Protein AF-A0A7X6XDA9-F1 (afdb_monomer)

Structure (mmCIF, N/CA/C/O backbone):
data_AF-A0A7X6XDA9-F1
#
_entry.id   AF-A0A7X6XDA9-F1
#
loop_
_atom_site.group_PDB
_atom_site.id
_atom_site.type_symbol
_atom_site.label_atom_id
_atom_site.label_alt_id
_atom_site.label_comp_id
_atom_site.label_asym_id
_atom_site.label_entity_id
_atom_site.label_seq_id
_atom_site.pdbx_PDB_ins_code
_atom_site.Cartn_x
_atom_site.Cartn_y
_atom_site.Cartn_z
_atom_site.occupancy
_atom_site.B_iso_or_equiv
_atom_site.auth_seq_id
_atom_site.auth_comp_id
_atom_site.auth_asym_id
_atom_site.auth_atom_id
_atom_site.pdbx_PDB_model_num
ATOM 1 N N . MET A 1 1 ? 15.123 -9.861 18.236 1.00 43.16 1 MET A N 1
ATOM 2 C CA . MET A 1 1 ? 14.703 -8.481 18.554 1.00 43.16 1 MET A CA 1
ATOM 3 C C . MET A 1 1 ? 13.307 -8.307 17.991 1.00 43.16 1 MET A C 1
ATOM 5 O O . MET A 1 1 ? 13.134 -8.544 16.806 1.00 43.16 1 MET A O 1
ATOM 9 N N . SER A 1 2 ? 12.314 -7.998 18.819 1.00 61.97 2 SER A N 1
ATOM 10 C CA . SER A 1 2 ? 10.971 -7.645 18.348 1.00 61.97 2 SER A CA 1
ATOM 11 C C . SER A 1 2 ? 11.038 -6.256 17.707 1.00 61.97 2 SER A C 1
ATOM 13 O O . SER A 1 2 ? 11.342 -5.285 18.398 1.00 61.97 2 SER A O 1
ATOM 15 N N . MET A 1 3 ? 10.847 -6.178 16.387 1.00 82.25 3 MET A N 1
ATOM 16 C CA . MET A 1 3 ? 10.747 -4.906 15.662 1.00 82.25 3 MET A CA 1
ATOM 17 C C . MET A 1 3 ? 9.542 -4.118 16.183 1.00 82.25 3 MET A C 1
ATOM 19 O O . MET A 1 3 ? 8.502 -4.701 16.483 1.00 82.25 3 MET A O 1
ATOM 23 N N . THR A 1 4 ? 9.697 -2.803 16.332 1.00 91.88 4 THR A N 1
ATOM 24 C CA . THR A 1 4 ? 8.626 -1.902 16.774 1.00 91.88 4 THR A CA 1
ATOM 25 C C . THR A 1 4 ? 8.144 -1.026 15.614 1.00 91.88 4 THR A C 1
ATOM 27 O O . THR A 1 4 ? 8.945 -0.716 14.725 1.00 91.88 4 THR A O 1
ATOM 30 N N . PRO A 1 5 ? 6.877 -0.579 15.626 1.00 94.12 5 PRO A N 1
ATOM 31 C CA . PRO A 1 5 ? 6.354 0.346 14.622 1.00 94.12 5 PRO A CA 1
ATOM 32 C C . PRO A 1 5 ? 7.119 1.682 14.600 1.00 94.12 5 PRO A C 1
ATOM 34 O O . PRO A 1 5 ? 7.337 2.306 15.640 1.00 94.12 5 PRO A O 1
ATOM 37 N N . THR A 1 6 ? 7.515 2.125 13.409 1.00 95.69 6 THR A N 1
ATOM 38 C CA . THR A 1 6 ? 8.105 3.432 13.082 1.00 95.69 6 THR A CA 1
ATOM 39 C C . THR A 1 6 ? 7.403 4.030 11.864 1.00 95.69 6 THR A C 1
ATOM 41 O O . THR A 1 6 ? 6.661 3.355 11.154 1.00 95.69 6 THR A O 1
ATOM 44 N N . LYS A 1 7 ? 7.655 5.308 11.573 1.00 92.88 7 LYS A N 1
ATOM 45 C CA . LYS A 1 7 ? 7.043 5.995 10.427 1.00 92.88 7 LYS A CA 1
ATOM 46 C C . LYS A 1 7 ? 7.422 5.367 9.077 1.00 92.88 7 LYS A C 1
ATOM 48 O O . LYS A 1 7 ? 6.652 5.442 8.128 1.00 92.88 7 LYS A O 1
ATOM 53 N N . GLU A 1 8 ? 8.608 4.780 8.984 1.00 92.88 8 GLU A N 1
ATOM 54 C CA . GLU A 1 8 ? 9.167 4.216 7.756 1.00 92.88 8 GLU A CA 1
ATOM 55 C C . GLU A 1 8 ? 8.674 2.788 7.497 1.00 92.88 8 GLU A C 1
ATOM 57 O O . GLU A 1 8 ? 8.488 2.416 6.343 1.00 92.88 8 GLU A O 1
ATOM 62 N N . ASN A 1 9 ? 8.442 1.994 8.550 1.00 95.31 9 ASN A N 1
ATOM 63 C CA . ASN A 1 9 ? 8.013 0.594 8.431 1.00 95.31 9 ASN A CA 1
ATOM 64 C C . ASN A 1 9 ? 6.504 0.384 8.674 1.00 95.31 9 ASN A C 1
ATOM 66 O O . ASN A 1 9 ? 6.041 -0.756 8.612 1.00 95.31 9 ASN A O 1
ATOM 70 N N . THR A 1 10 ? 5.749 1.457 8.946 1.00 97.12 10 THR A N 1
ATOM 71 C CA . THR A 1 10 ? 4.313 1.412 9.257 1.0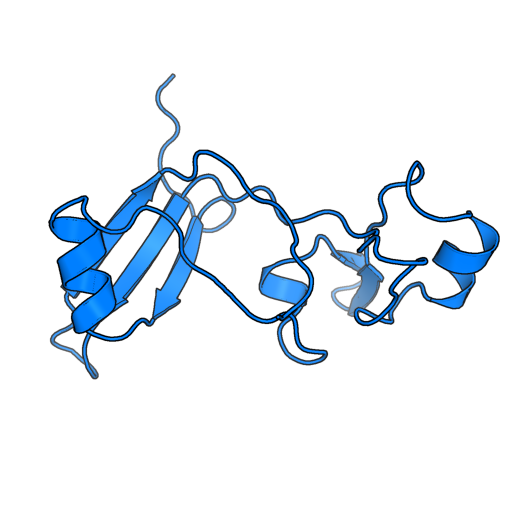0 97.12 10 THR A CA 1
ATOM 72 C C . THR A 1 10 ? 3.503 2.234 8.261 1.00 97.12 10 THR A C 1
ATOM 74 O O . THR A 1 10 ? 3.763 3.423 8.068 1.00 97.12 10 THR A O 1
ATOM 77 N N . LEU A 1 11 ? 2.476 1.627 7.667 1.00 96.81 11 LEU A N 1
ATOM 78 C CA . LEU A 1 11 ? 1.538 2.320 6.785 1.00 96.81 11 LEU A CA 1
ATOM 79 C C . LEU A 1 11 ? 0.270 2.722 7.543 1.00 96.81 11 LEU A C 1
ATOM 81 O O . LEU A 1 11 ? -0.444 1.874 8.072 1.00 96.81 11 LEU A O 1
ATOM 85 N N . TYR A 1 12 ? -0.043 4.018 7.544 1.00 95.25 12 TYR A N 1
ATOM 86 C CA . TYR A 1 12 ? -1.284 4.536 8.121 1.00 95.25 12 TYR A CA 1
ATOM 87 C C . TYR A 1 12 ? -2.463 4.404 7.152 1.00 95.25 12 TYR A C 1
ATOM 89 O O . TYR A 1 12 ? -2.421 4.945 6.039 1.00 95.25 12 TYR A O 1
ATOM 97 N N . LEU A 1 13 ? -3.547 3.764 7.594 1.00 94.50 13 LEU A N 1
ATOM 98 C CA . LEU A 1 13 ? -4.746 3.523 6.796 1.00 94.50 13 LEU A CA 1
ATOM 99 C C . LEU A 1 13 ? -6.016 3.891 7.560 1.00 94.50 13 LEU A C 1
ATOM 101 O O . LEU A 1 13 ? -6.209 3.519 8.710 1.00 94.50 13 LEU A O 1
ATOM 105 N N . VAL A 1 14 ? -6.937 4.569 6.874 1.00 93.25 14 VAL A N 1
ATOM 106 C CA . VAL A 1 14 ? -8.307 4.754 7.367 1.00 93.25 14 VAL A CA 1
ATOM 107 C C . VAL A 1 14 ? -9.215 3.740 6.683 1.00 93.25 14 VAL A C 1
ATOM 109 O O . VAL A 1 14 ? -9.191 3.629 5.449 1.00 93.25 14 VAL A O 1
ATOM 112 N N . ILE A 1 15 ? -10.011 3.019 7.473 1.00 93.81 15 ILE A N 1
ATOM 113 C CA . ILE A 1 15 ? -10.961 2.002 7.000 1.00 93.81 15 ILE A CA 1
ATOM 114 C C . ILE A 1 15 ? -12.372 2.246 7.544 1.00 93.81 15 ILE A C 1
ATOM 116 O O . ILE A 1 15 ? -12.605 3.121 8.377 1.00 93.81 15 ILE A O 1
ATOM 120 N N . LYS A 1 16 ? -13.346 1.486 7.034 1.00 92.88 16 LYS A N 1
ATOM 121 C CA . LYS A 1 16 ? -14.724 1.492 7.547 1.00 92.88 16 LYS A CA 1
ATOM 122 C C . LYS A 1 16 ? -14.806 0.682 8.844 1.00 92.88 16 LYS A C 1
ATOM 124 O O . LYS A 1 16 ? -14.136 -0.340 8.955 1.00 92.88 16 LYS A O 1
ATOM 129 N N . GLN A 1 17 ? -15.709 1.073 9.747 1.00 93.06 17 GLN A N 1
ATOM 130 C CA . GLN A 1 17 ? -15.947 0.388 11.030 1.00 93.06 17 GLN A CA 1
ATOM 131 C C . GLN A 1 17 ? -16.162 -1.115 10.887 1.00 93.06 17 GLN A C 1
ATOM 133 O O . GLN A 1 17 ? -15.498 -1.884 11.565 1.00 93.06 17 GLN A O 1
ATOM 138 N N . VAL A 1 18 ? -16.979 -1.536 9.920 1.00 94.00 18 VAL A N 1
ATOM 139 C CA . VAL A 1 18 ? -17.243 -2.962 9.678 1.00 94.00 18 VAL A CA 1
ATOM 140 C C . VAL A 1 18 ? -15.968 -3.789 9.452 1.00 94.00 18 VAL A C 1
ATOM 142 O O . VAL A 1 18 ? -15.902 -4.933 9.884 1.00 94.00 18 VAL A O 1
ATOM 145 N N . TYR A 1 19 ? -14.944 -3.219 8.808 1.00 94.94 19 TYR A N 1
ATOM 146 C CA . TYR A 1 19 ? -13.671 -3.907 8.581 1.00 94.94 19 TYR A CA 1
ATOM 147 C C . TYR A 1 19 ? -12.751 -3.813 9.800 1.00 94.94 19 TYR A C 1
ATOM 149 O O . TYR A 1 19 ? -12.068 -4.780 10.115 1.00 94.94 19 TYR A O 1
ATOM 157 N N . PHE A 1 20 ? -12.771 -2.685 10.516 1.00 94.62 20 PHE A N 1
ATOM 158 C CA . PHE A 1 20 ? -12.023 -2.514 11.764 1.00 94.62 20 PHE A CA 1
ATOM 159 C C . PHE A 1 20 ? -12.442 -3.548 12.808 1.00 94.62 20 PHE A C 1
ATOM 161 O O . PHE A 1 20 ? -11.598 -4.280 13.322 1.00 94.62 20 PHE A O 1
ATOM 168 N N . ASP A 1 21 ? -13.748 -3.675 13.040 1.00 94.31 21 ASP A N 1
ATOM 169 C CA . ASP A 1 21 ? -14.305 -4.639 13.986 1.00 94.31 21 ASP A CA 1
ATOM 170 C C . ASP A 1 21 ? -13.984 -6.079 13.555 1.00 94.31 21 ASP A C 1
ATOM 172 O O . ASP A 1 21 ? -13.646 -6.920 14.387 1.00 94.31 21 ASP A O 1
ATOM 176 N N . ALA A 1 22 ? 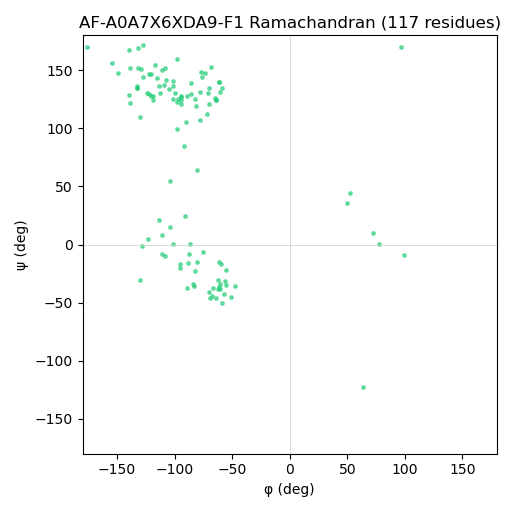-14.028 -6.367 12.248 1.00 95.94 22 ALA A N 1
ATOM 177 C CA . ALA A 1 22 ? -13.711 -7.689 11.713 1.00 95.94 22 ALA A CA 1
ATOM 178 C C . ALA A 1 22 ? -12.232 -8.074 11.898 1.00 95.94 22 ALA A C 1
ATOM 180 O O . ALA A 1 22 ? -11.946 -9.241 12.188 1.00 95.94 22 ALA A O 1
ATOM 181 N N . ILE A 1 23 ? -11.311 -7.113 11.751 1.00 94.75 23 ILE A N 1
ATOM 182 C CA . ILE A 1 23 ? -9.874 -7.289 12.013 1.00 94.75 23 ILE A CA 1
ATOM 183 C C . ILE A 1 23 ? -9.634 -7.471 13.512 1.00 94.75 23 ILE A C 1
ATOM 185 O O . ILE A 1 23 ? -8.944 -8.408 13.907 1.00 94.75 23 ILE A O 1
ATOM 189 N N . LEU A 1 24 ? -10.251 -6.634 14.353 1.00 93.44 24 LEU A N 1
ATOM 190 C CA . LEU A 1 24 ? -10.143 -6.726 15.811 1.00 93.44 24 LEU A CA 1
ATOM 191 C C . LEU A 1 24 ? -10.666 -8.071 16.340 1.00 93.44 24 LEU A C 1
ATOM 193 O O . LEU A 1 24 ? -10.065 -8.667 17.231 1.00 93.44 24 LEU A O 1
ATOM 197 N N . ALA A 1 25 ? -11.747 -8.587 15.752 1.00 95.50 25 ALA A N 1
ATOM 198 C CA . ALA A 1 25 ? -12.289 -9.911 16.047 1.00 95.50 25 ALA A CA 1
ATOM 199 C C . ALA A 1 25 ? -11.471 -11.070 15.435 1.00 95.50 25 ALA A C 1
ATOM 201 O O . ALA A 1 25 ? -11.786 -12.234 15.679 1.00 95.50 25 ALA A O 1
ATOM 202 N N . GLY A 1 26 ? -10.461 -10.786 14.604 1.00 94.00 26 GLY A N 1
ATOM 203 C CA . GLY A 1 26 ? -9.633 -11.787 13.919 1.00 94.00 26 GLY A CA 1
ATOM 204 C C . GLY A 1 26 ? -10.336 -12.543 12.782 1.00 94.00 26 GLY A C 1
ATOM 205 O O . GLY A 1 26 ? -9.801 -13.529 12.270 1.00 94.00 26 GLY A O 1
ATOM 206 N N . THR A 1 27 ? -11.530 -12.097 12.385 1.00 96.25 27 THR A N 1
ATOM 207 C CA . THR A 1 27 ? -12.345 -12.705 11.314 1.00 96.25 27 THR A CA 1
ATOM 208 C C . THR A 1 27 ? -11.926 -12.256 9.914 1.00 96.25 27 THR A C 1
ATOM 210 O O . THR A 1 27 ? -12.156 -12.974 8.944 1.00 96.25 27 THR A O 1
ATOM 213 N N . MET A 1 28 ? -11.268 -11.100 9.809 1.00 94.06 28 MET A N 1
ATOM 214 C CA . MET A 1 28 ? -10.671 -10.575 8.583 1.00 94.06 28 MET A CA 1
ATOM 215 C C . MET A 1 28 ? -9.164 -10.429 8.784 1.00 94.06 28 MET A C 1
ATOM 217 O O . MET A 1 28 ? -8.723 -9.825 9.757 1.00 94.06 28 MET A O 1
ATOM 221 N N . LYS A 1 29 ? -8.376 -10.993 7.865 1.00 94.31 29 LYS A N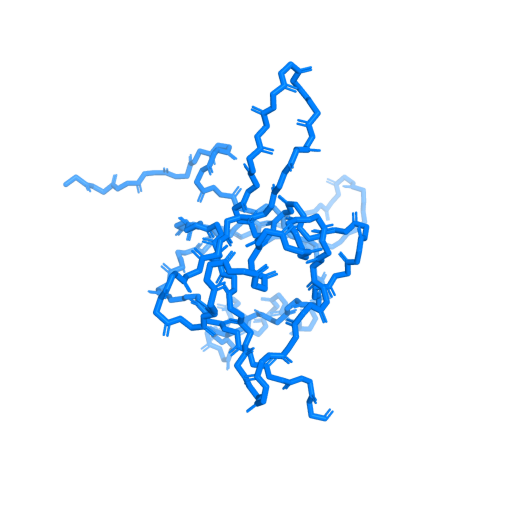 1
ATOM 222 C CA . LYS A 1 29 ? -6.903 -11.033 7.953 1.00 94.31 29 LYS A CA 1
ATOM 223 C C . LYS A 1 29 ? -6.196 -10.406 6.751 1.00 94.31 29 LYS A C 1
ATOM 225 O O . LYS A 1 29 ? -4.981 -10.481 6.643 1.00 94.31 29 LYS A O 1
ATOM 230 N N . GLN A 1 30 ? -6.960 -9.828 5.829 1.00 93.62 30 GLN A N 1
ATOM 231 C CA . GLN A 1 30 ? -6.453 -9.243 4.592 1.00 93.62 30 GLN A CA 1
ATOM 232 C C . GLN A 1 30 ? -7.082 -7.867 4.413 1.00 93.62 30 GLN A C 1
ATOM 234 O O . GLN A 1 30 ? -8.289 -7.733 4.582 1.00 93.62 30 GLN A O 1
ATOM 239 N N . GLU A 1 31 ? -6.282 -6.868 4.053 1.00 92.38 31 GLU A N 1
ATOM 240 C CA . GLU A 1 31 ? -6.732 -5.517 3.704 1.00 92.38 31 GLU A CA 1
ATOM 241 C C . GLU A 1 31 ? -6.321 -5.238 2.258 1.00 92.38 31 GLU A C 1
ATOM 243 O O . GLU A 1 31 ? -5.146 -5.332 1.908 1.00 92.38 31 GLU A O 1
ATOM 248 N N . PHE A 1 32 ? -7.290 -4.887 1.412 1.00 93.19 32 PHE A N 1
ATOM 249 C CA . PHE A 1 32 ? -7.052 -4.642 -0.010 1.00 93.19 32 PHE A CA 1
ATOM 250 C C . PHE A 1 32 ? -6.992 -3.144 -0.304 1.00 93.19 32 PHE A C 1
ATOM 252 O O . PHE A 1 32 ? -7.835 -2.364 0.151 1.00 93.19 32 PHE A O 1
ATOM 259 N N . ARG A 1 33 ? -6.023 -2.733 -1.128 1.00 94.00 33 ARG A N 1
ATOM 260 C CA . ARG A 1 33 ? -5.903 -1.359 -1.626 1.00 94.00 33 ARG A CA 1
ATOM 261 C C . ARG A 1 33 ? -5.674 -1.346 -3.127 1.00 94.00 33 ARG A C 1
ATOM 263 O O . ARG A 1 33 ? -4.854 -2.084 -3.657 1.00 94.00 33 ARG A O 1
ATOM 270 N N . GLU A 1 34 ? -6.409 -0.470 -3.799 1.00 93.00 34 GLU A N 1
ATOM 271 C CA . GLU A 1 34 ? -6.259 -0.231 -5.229 1.00 93.00 34 GLU A CA 1
ATOM 272 C C . GLU A 1 34 ? -5.035 0.658 -5.486 1.00 93.00 34 GLU A C 1
ATOM 274 O O . GLU A 1 34 ? -4.885 1.721 -4.869 1.00 93.00 34 GLU A O 1
ATOM 279 N N . ILE A 1 35 ? -4.184 0.253 -6.431 1.00 92.44 35 ILE A N 1
ATOM 280 C CA . ILE A 1 35 ? -3.079 1.086 -6.901 1.00 92.44 35 ILE A CA 1
ATOM 281 C C . ILE A 1 35 ? -3.603 2.086 -7.930 1.00 92.44 35 ILE A C 1
ATOM 283 O O . ILE A 1 35 ? -4.100 1.711 -8.988 1.00 92.44 35 ILE A O 1
ATOM 287 N N . LYS A 1 36 ? -3.464 3.378 -7.623 1.00 91.81 36 LYS A N 1
ATOM 288 C CA . LYS A 1 36 ? -3.832 4.484 -8.517 1.00 91.81 36 LYS A CA 1
ATOM 289 C C . LYS A 1 36 ? -2.608 5.293 -8.889 1.00 91.81 36 LYS A C 1
ATOM 291 O O . LYS A 1 36 ? -1.684 5.432 -8.089 1.00 91.81 36 LYS A O 1
ATOM 296 N N . SER A 1 37 ? -2.668 5.952 -10.042 1.00 90.50 37 SER A N 1
ATOM 297 C CA . SER A 1 37 ? -1.642 6.903 -10.491 1.00 90.50 37 SER A CA 1
ATOM 298 C C . SER A 1 37 ? -1.359 8.036 -9.497 1.00 90.50 37 SER A C 1
ATOM 300 O O . SER A 1 37 ? -0.282 8.617 -9.530 1.00 90.50 37 SER A O 1
ATOM 302 N N . THR A 1 38 ? -2.290 8.335 -8.589 1.00 90.44 38 THR A N 1
ATOM 303 C CA . THR A 1 38 ? -2.147 9.382 -7.569 1.00 90.44 38 THR A CA 1
ATOM 304 C C . THR A 1 38 ? -1.656 8.877 -6.214 1.00 90.44 38 THR A C 1
ATOM 306 O O . THR A 1 38 ? -1.247 9.688 -5.390 1.00 90.44 38 THR A O 1
ATOM 309 N N . THR A 1 39 ? -1.723 7.569 -5.942 1.00 92.31 39 THR A N 1
ATOM 310 C CA . THR A 1 39 ? -1.445 7.004 -4.606 1.00 92.31 39 THR A CA 1
ATOM 311 C C . THR A 1 39 ? -0.438 5.860 -4.610 1.00 92.31 39 THR A C 1
ATOM 313 O O . THR A 1 39 ? -0.125 5.347 -3.539 1.00 92.31 39 THR A O 1
ATOM 316 N N . TYR A 1 40 ? 0.073 5.452 -5.776 1.00 94.31 40 TYR A N 1
ATOM 317 C CA . TYR A 1 40 ? 1.008 4.329 -5.908 1.00 94.31 40 TYR A CA 1
ATOM 318 C C . TYR A 1 40 ? 2.270 4.489 -5.052 1.00 94.31 40 TYR A C 1
ATOM 320 O O . TYR A 1 40 ? 2.782 3.496 -4.554 1.00 94.31 40 TYR A O 1
ATOM 328 N N . GLU A 1 41 ? 2.733 5.720 -4.811 1.00 94.12 41 GLU A N 1
ATOM 329 C CA . GLU A 1 41 ? 3.928 6.004 -4.000 1.00 94.12 41 GLU A CA 1
ATOM 330 C C . GLU A 1 41 ? 3.823 5.537 -2.539 1.00 94.12 41 GLU A C 1
ATOM 332 O O . GLU A 1 41 ? 4.827 5.477 -1.837 1.00 94.12 41 GLU A O 1
ATOM 337 N N . LYS A 1 42 ? 2.608 5.227 -2.067 1.00 94.69 42 LYS A N 1
ATOM 338 C CA . LYS A 1 42 ? 2.367 4.661 -0.734 1.00 94.69 42 LYS A CA 1
ATOM 339 C C . LYS A 1 42 ? 2.460 3.143 -0.700 1.00 94.69 42 LYS A C 1
ATOM 341 O O . LYS A 1 42 ? 2.335 2.578 0.373 1.00 94.69 42 LYS A O 1
ATOM 346 N N . PHE A 1 43 ? 2.567 2.489 -1.849 1.00 95.81 43 PHE A N 1
ATOM 347 C CA . PHE A 1 43 ? 2.448 1.037 -1.966 1.00 95.81 43 PHE A CA 1
ATOM 348 C C . PHE A 1 43 ? 3.597 0.424 -2.757 1.00 95.81 43 PHE A C 1
ATOM 350 O O . PHE A 1 43 ? 3.961 -0.714 -2.491 1.00 95.81 43 PHE A O 1
ATOM 357 N N . LEU A 1 44 ? 4.161 1.162 -3.714 1.00 95.88 44 LEU A N 1
ATOM 358 C CA . LEU A 1 44 ? 5.250 0.717 -4.575 1.00 95.88 44 LEU A CA 1
ATOM 359 C C . LEU A 1 44 ? 6.543 1.417 -4.188 1.00 95.88 44 LEU A C 1
ATOM 361 O O . LEU A 1 44 ? 6.546 2.616 -3.901 1.00 95.88 44 LEU A O 1
ATOM 365 N N . GLU A 1 45 ? 7.649 0.689 -4.231 1.00 95.50 45 GLU A N 1
ATOM 366 C CA . GLU A 1 45 ? 8.958 1.300 -4.070 1.00 95.50 45 GLU A CA 1
ATOM 367 C C . GLU A 1 45 ? 9.251 2.252 -5.237 1.00 95.50 45 GLU A C 1
ATOM 369 O O . GLU A 1 45 ? 9.182 1.882 -6.409 1.00 95.50 45 GLU A O 1
ATOM 374 N N . THR A 1 46 ? 9.587 3.501 -4.918 1.00 94.75 46 THR A N 1
ATOM 375 C CA . THR A 1 46 ? 9.887 4.540 -5.912 1.00 94.75 46 THR A CA 1
ATOM 376 C C . THR A 1 46 ? 11.335 4.984 -5.827 1.00 94.75 46 THR A C 1
ATOM 378 O O . THR A 1 46 ? 11.860 5.187 -4.731 1.00 94.75 46 THR A O 1
ATOM 381 N N . GLN A 1 47 ? 11.932 5.264 -6.976 1.00 92.81 47 GLN A N 1
ATOM 382 C CA . GLN A 1 47 ? 13.233 5.907 -7.087 1.00 92.81 47 GLN A CA 1
ATOM 383 C C . GLN A 1 47 ? 13.051 7.418 -7.039 1.00 92.81 47 GLN A C 1
ATOM 385 O O . GLN A 1 47 ? 12.223 7.980 -7.764 1.00 92.81 47 GLN A O 1
ATOM 390 N N . LYS A 1 48 ? 13.819 8.085 -6.176 1.00 92.19 48 LYS A N 1
ATOM 391 C CA . LYS A 1 48 ? 13.753 9.536 -6.003 1.00 92.19 48 LYS A CA 1
ATOM 392 C C . LYS A 1 48 ? 15.115 10.173 -6.229 1.00 92.19 48 LYS A C 1
ATOM 394 O O . LYS A 1 48 ? 16.086 9.795 -5.585 1.00 92.19 48 LYS A O 1
ATOM 399 N N . GLU A 1 49 ? 15.146 11.210 -7.056 1.00 92.69 49 GLU A N 1
ATOM 400 C CA . GLU A 1 49 ? 16.300 12.091 -7.233 1.00 92.69 49 GLU A CA 1
ATOM 401 C C . GLU A 1 49 ? 15.880 13.525 -6.920 1.00 92.69 49 GLU A C 1
ATOM 403 O O . GLU A 1 49 ? 14.861 14.014 -7.413 1.00 92.69 49 GLU A O 1
ATOM 408 N N . ASN A 1 50 ? 16.640 14.212 -6.061 1.00 91.38 50 ASN A N 1
ATOM 409 C CA . ASN A 1 50 ? 16.340 15.583 -5.625 1.00 91.38 50 ASN A CA 1
ATOM 410 C C . ASN A 1 50 ? 14.885 15.771 -5.139 1.00 91.38 50 ASN A C 1
ATOM 412 O O . ASN A 1 50 ? 14.255 16.800 -5.384 1.00 91.38 50 ASN A O 1
ATOM 416 N N . GLY A 1 51 ? 14.330 14.747 -4.480 1.00 86.31 51 GLY A N 1
ATOM 417 C CA . GLY A 1 51 ? 12.961 14.747 -3.958 1.00 86.31 51 GLY A CA 1
ATOM 418 C C . GLY A 1 51 ? 11.859 14.510 -4.998 1.00 86.31 51 GLY A C 1
ATOM 419 O O . GLY A 1 51 ? 10.688 14.480 -4.624 1.00 86.31 51 GLY A O 1
ATOM 420 N N . LYS A 1 52 ? 12.197 14.309 -6.277 1.00 88.81 52 LYS A N 1
ATOM 421 C CA . LYS A 1 52 ? 11.245 13.975 -7.344 1.00 88.81 52 LYS A CA 1
ATOM 422 C C . LYS A 1 52 ? 11.303 12.490 -7.661 1.00 88.81 52 LYS A C 1
ATOM 424 O O . LYS A 1 52 ? 12.384 11.913 -7.696 1.00 88.81 52 LYS A O 1
ATOM 429 N N . ILE A 1 53 ? 10.144 11.888 -7.910 1.00 88.44 53 ILE A N 1
ATOM 430 C CA . ILE A 1 53 ? 10.067 10.506 -8.384 1.00 88.44 53 ILE A CA 1
ATOM 431 C C . ILE A 1 53 ? 10.587 10.469 -9.822 1.00 88.44 53 ILE A C 1
ATOM 433 O O . ILE A 1 53 ? 10.051 11.161 -10.688 1.00 88.44 53 ILE A O 1
ATOM 437 N N . VAL A 1 54 ? 11.635 9.681 -10.049 1.00 91.31 54 VAL A N 1
ATOM 438 C CA . VAL A 1 54 ? 12.245 9.458 -11.370 1.00 91.31 54 VAL A CA 1
ATOM 439 C C . VAL A 1 54 ? 11.961 8.062 -11.921 1.00 91.31 54 VAL A C 1
ATOM 441 O O . VAL A 1 54 ? 12.214 7.809 -13.094 1.00 91.31 54 VAL A O 1
ATOM 444 N N . GLY A 1 55 ? 11.400 7.176 -11.095 1.00 92.00 55 GLY A N 1
ATOM 445 C CA . GLY A 1 55 ? 11.001 5.836 -11.500 1.00 92.00 55 GLY A CA 1
ATOM 446 C C . GLY A 1 55 ? 10.293 5.067 -10.388 1.00 92.00 55 GLY A C 1
ATOM 447 O O . GLY A 1 55 ? 10.266 5.487 -9.228 1.00 92.00 55 GLY A O 1
ATOM 448 N N . ILE A 1 56 ? 9.727 3.926 -10.751 1.00 94.06 56 ILE A N 1
ATOM 449 C CA . ILE A 1 56 ? 9.150 2.924 -9.856 1.00 94.06 56 ILE A CA 1
ATOM 450 C C . ILE A 1 56 ? 10.028 1.677 -9.965 1.00 94.06 56 ILE A C 1
ATOM 452 O O . ILE A 1 56 ? 10.441 1.312 -11.063 1.00 94.06 56 ILE A O 1
ATOM 456 N N . ASN A 1 57 ? 10.353 1.043 -8.843 1.00 93.38 57 ASN A N 1
ATOM 457 C CA . ASN A 1 57 ? 11.151 -0.176 -8.849 1.00 93.38 57 ASN A CA 1
ATOM 458 C C . ASN A 1 57 ? 10.342 -1.338 -9.439 1.00 93.38 57 ASN A C 1
ATOM 460 O O . ASN A 1 57 ? 9.185 -1.572 -9.071 1.00 93.38 57 ASN A O 1
ATOM 464 N N . PHE A 1 58 ? 10.996 -2.091 -10.320 1.00 91.62 58 PHE A N 1
ATOM 465 C CA . PHE A 1 58 ? 10.453 -3.291 -10.937 1.00 91.62 58 PHE A CA 1
ATOM 466 C C . PHE A 1 58 ? 11.174 -4.532 -10.428 1.00 91.62 58 PHE A C 1
ATOM 468 O O . PHE A 1 58 ? 12.367 -4.503 -10.131 1.00 91.62 58 PHE A O 1
ATOM 475 N N . ASP A 1 59 ? 10.450 -5.641 -10.400 1.00 90.62 59 ASP A N 1
ATOM 476 C CA . ASP A 1 59 ? 11.038 -6.964 -10.273 1.00 90.62 59 ASP A CA 1
ATOM 477 C C . ASP A 1 59 ? 11.607 -7.377 -11.640 1.00 90.62 59 ASP A C 1
ATOM 479 O O . ASP A 1 59 ? 10.856 -7.679 -12.573 1.00 90.62 59 ASP A O 1
ATOM 483 N N . GLU A 1 60 ? 12.938 -7.381 -11.768 1.00 88.12 60 GLU A N 1
ATOM 484 C CA . GLU A 1 60 ? 13.646 -7.703 -13.019 1.00 88.12 60 GLU A CA 1
ATOM 485 C C . GLU A 1 60 ? 13.337 -9.114 -13.553 1.00 88.12 60 GLU A C 1
ATOM 487 O O . GLU A 1 60 ? 13.580 -9.392 -14.726 1.00 88.12 60 GLU A O 1
ATOM 492 N N . SER A 1 61 ? 12.775 -10.011 -12.733 1.00 89.50 61 SER A N 1
ATOM 493 C CA . SER A 1 61 ? 12.327 -11.333 -13.188 1.00 89.50 61 SER A CA 1
ATOM 494 C C . SER A 1 61 ? 10.959 -11.313 -13.886 1.00 89.50 61 SER A C 1
ATOM 496 O O . SER A 1 61 ? 10.594 -12.280 -14.555 1.00 89.50 61 SER A O 1
ATOM 498 N N . LYS A 1 62 ? 10.196 -10.220 -13.747 1.00 88.38 62 LYS A N 1
ATOM 499 C CA . LYS A 1 62 ? 8.797 -10.093 -14.193 1.00 88.38 62 LYS A CA 1
ATOM 500 C C . LYS A 1 62 ? 8.603 -9.141 -15.371 1.00 88.38 62 LYS A C 1
ATOM 502 O O . LYS A 1 62 ? 7.499 -9.075 -15.916 1.00 88.38 62 LYS A O 1
ATOM 507 N N . ILE A 1 63 ? 9.634 -8.402 -15.774 1.00 88.69 63 ILE A N 1
ATOM 508 C CA . ILE A 1 63 ? 9.589 -7.452 -16.891 1.00 88.69 63 ILE A CA 1
ATOM 509 C C . ILE A 1 63 ? 10.956 -7.363 -17.579 1.00 88.69 63 ILE A C 1
ATOM 511 O O . ILE A 1 63 ? 11.995 -7.506 -16.941 1.00 88.69 63 ILE A O 1
ATOM 515 N N . SER A 1 64 ? 10.963 -7.130 -18.894 1.00 88.56 64 SER A N 1
ATOM 516 C CA . SER A 1 64 ? 12.202 -6.896 -19.639 1.00 88.56 64 SER A CA 1
ATOM 517 C C . SER A 1 64 ? 12.833 -5.553 -19.240 1.00 88.56 64 SER A C 1
ATOM 519 O O . SER A 1 64 ? 12.131 -4.614 -18.861 1.00 88.56 64 SER A O 1
ATOM 521 N N . LYS A 1 65 ? 14.161 -5.418 -19.359 1.00 87.50 65 LYS A N 1
ATOM 522 C CA . LYS A 1 65 ? 14.849 -4.139 -19.083 1.00 87.50 65 LYS A CA 1
ATOM 523 C C . LYS A 1 65 ? 14.379 -3.015 -20.009 1.00 87.50 65 LYS A C 1
ATOM 525 O O . LYS A 1 65 ? 14.256 -1.872 -19.581 1.00 87.50 65 LYS A O 1
ATOM 530 N N . GLU A 1 66 ? 14.095 -3.355 -21.262 1.00 87.69 66 GLU A N 1
ATOM 531 C CA . GLU A 1 66 ? 13.596 -2.429 -22.280 1.00 87.69 66 GLU A CA 1
ATOM 532 C C . GLU A 1 66 ? 12.212 -1.885 -21.902 1.00 87.69 66 GLU A C 1
ATOM 534 O O . GLU A 1 66 ? 11.993 -0.672 -21.928 1.00 87.69 66 GLU A O 1
ATOM 539 N N . ASP A 1 67 ? 11.296 -2.758 -21.470 1.00 86.94 67 ASP A N 1
ATOM 540 C CA . ASP A 1 67 ? 9.965 -2.343 -21.024 1.00 86.94 67 ASP A CA 1
ATOM 541 C C . ASP A 1 67 ? 10.016 -1.594 -19.689 1.00 86.94 67 ASP A C 1
ATOM 543 O O . ASP A 1 67 ? 9.349 -0.570 -19.541 1.00 86.94 67 ASP A O 1
ATOM 547 N N . ALA A 1 68 ? 10.839 -2.039 -18.734 1.00 85.69 68 ALA A N 1
ATOM 548 C CA . ALA A 1 68 ? 11.029 -1.335 -17.465 1.00 85.69 68 ALA A CA 1
ATOM 549 C C . ALA A 1 68 ? 11.496 0.111 -17.695 1.00 85.69 68 ALA A C 1
ATOM 551 O O . ALA A 1 68 ? 10.962 1.043 -17.095 1.00 85.69 68 ALA A O 1
ATOM 552 N N . GLN A 1 69 ? 12.432 0.322 -18.627 1.00 86.06 69 GLN A N 1
ATOM 553 C CA . GLN A 1 69 ? 12.891 1.659 -18.999 1.00 86.06 69 GLN A CA 1
ATOM 554 C C . GLN A 1 69 ? 11.794 2.468 -19.704 1.00 86.06 69 GLN A C 1
ATOM 556 O O . GLN A 1 69 ? 11.578 3.637 -19.380 1.00 86.06 69 GLN A O 1
ATOM 561 N N . LYS A 1 70 ? 11.073 1.855 -20.648 1.00 87.69 70 LYS A N 1
ATOM 562 C CA . LYS A 1 70 ? 9.975 2.498 -21.385 1.00 87.69 70 LYS A CA 1
ATOM 563 C C . LYS A 1 70 ? 8.846 2.969 -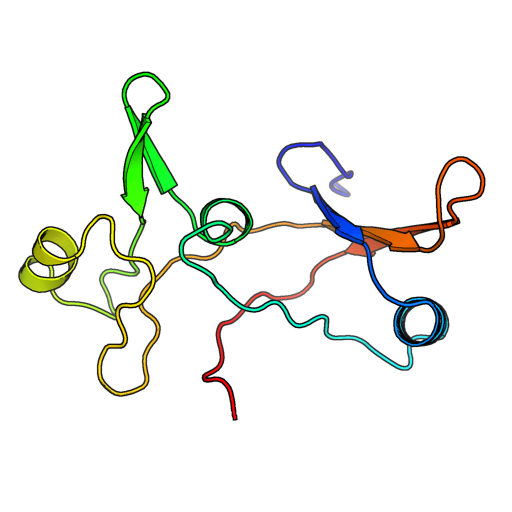20.466 1.00 87.69 70 LYS A C 1
ATOM 565 O O . LYS A 1 70 ? 8.213 3.988 -20.744 1.00 87.69 70 LYS A O 1
ATOM 570 N N . TYR A 1 71 ? 8.592 2.239 -19.386 1.00 85.94 71 TYR A N 1
ATOM 571 C CA . TYR A 1 71 ? 7.480 2.486 -18.478 1.00 85.94 71 TYR A CA 1
ATOM 572 C C . TYR A 1 71 ? 7.903 2.932 -17.074 1.00 85.94 71 TYR A C 1
ATOM 574 O O . TYR A 1 71 ? 7.096 2.846 -16.151 1.00 85.94 71 TYR A O 1
ATOM 582 N N . ALA A 1 72 ? 9.120 3.461 -16.917 1.00 83.56 72 ALA A N 1
ATOM 583 C CA . ALA A 1 72 ? 9.748 3.732 -15.622 1.00 83.56 72 ALA A CA 1
ATOM 584 C C . ALA A 1 72 ? 8.856 4.463 -14.597 1.00 83.56 72 ALA A C 1
ATOM 586 O O . ALA A 1 72 ? 8.915 4.158 -13.412 1.00 83.56 72 ALA A O 1
ATOM 587 N N . CYS A 1 73 ? 7.998 5.392 -15.038 1.00 85.12 73 CYS A N 1
ATOM 588 C CA . CYS A 1 73 ? 7.106 6.183 -14.173 1.00 85.12 73 CYS A CA 1
ATOM 589 C C . CYS A 1 73 ? 5.613 5.856 -14.327 1.00 85.12 73 CYS A C 1
ATOM 591 O O . CYS A 1 73 ? 4.761 6.590 -13.826 1.00 85.12 73 CYS A O 1
ATOM 593 N N . ASN A 1 74 ? 5.264 4.806 -15.063 1.00 89.75 74 ASN A N 1
ATOM 594 C CA . ASN A 1 74 ? 3.881 4.378 -15.213 1.00 89.75 74 ASN A CA 1
ATOM 595 C C . ASN A 1 74 ? 3.611 3.298 -14.161 1.00 89.75 74 ASN A C 1
ATOM 597 O O . ASN A 1 74 ? 4.317 2.305 -14.223 1.00 89.75 74 ASN A O 1
ATOM 601 N N . PRO A 1 75 ? 2.644 3.437 -13.231 1.00 90.06 75 PRO A N 1
ATOM 602 C CA . PRO A 1 75 ? 2.279 2.390 -12.267 1.00 90.06 75 PRO A CA 1
ATOM 603 C C . PRO A 1 75 ? 1.235 1.396 -12.805 1.00 90.06 75 PRO A C 1
ATOM 605 O O . PRO A 1 75 ? 0.801 0.511 -12.075 1.00 90.06 75 PRO A O 1
ATOM 608 N N . MET A 1 76 ? 0.779 1.552 -14.050 1.00 88.25 76 MET A N 1
ATOM 609 C CA . MET A 1 76 ? -0.309 0.766 -14.646 1.00 88.25 76 MET A CA 1
ATOM 610 C C . MET A 1 76 ? 0.191 -0.304 -15.627 1.00 88.25 76 MET A C 1
ATOM 612 O O . MET A 1 76 ? -0.592 -0.814 -16.428 1.00 88.25 76 MET A O 1
ATOM 616 N N . VAL A 1 77 ? 1.488 -0.631 -15.622 1.00 85.50 77 VAL A N 1
ATOM 617 C CA . VAL A 1 77 ? 2.017 -1.689 -16.493 1.00 85.50 77 VAL A CA 1
ATOM 618 C C . VAL A 1 77 ? 1.542 -3.040 -15.988 1.00 85.50 77 VAL A 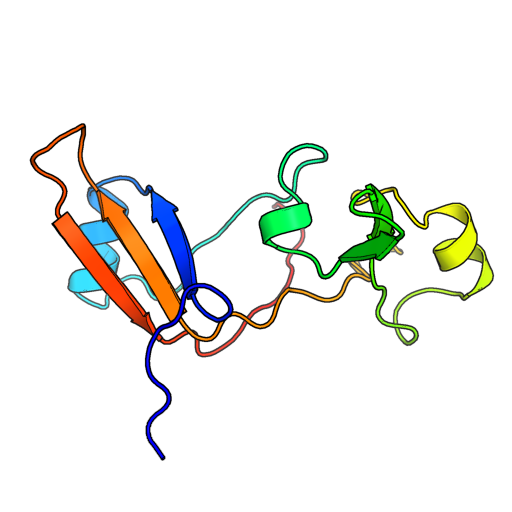C 1
ATOM 620 O O . VAL A 1 77 ? 1.676 -3.366 -14.810 1.00 85.50 77 VAL A O 1
ATOM 623 N N . TYR A 1 78 ? 1.011 -3.834 -16.909 1.00 81.44 78 TYR A N 1
ATOM 624 C CA . TYR A 1 78 ? 0.561 -5.193 -16.658 1.00 81.44 78 TYR A CA 1
ATOM 625 C C . TYR A 1 78 ? 1.166 -6.102 -17.727 1.00 81.44 78 TYR A C 1
ATOM 627 O O . TYR A 1 78 ? 0.809 -6.010 -18.901 1.00 81.44 78 TYR A O 1
ATOM 635 N N . ASN A 1 79 ? 2.113 -6.956 -17.342 1.00 79.44 79 ASN A N 1
ATOM 636 C CA . ASN A 1 79 ? 2.803 -7.865 -18.251 1.00 79.44 79 ASN A CA 1
ATOM 637 C C . ASN A 1 79 ? 2.061 -9.209 -18.303 1.00 79.44 79 ASN A C 1
ATOM 639 O O . ASN A 1 79 ? 2.375 -10.124 -17.547 1.00 79.44 79 ASN A O 1
ATOM 643 N N . ASN A 1 80 ? 1.033 -9.317 -19.153 1.00 77.31 80 ASN A N 1
ATOM 644 C CA . ASN A 1 80 ? 0.273 -10.560 -19.377 1.00 77.31 80 ASN A CA 1
ATOM 645 C C . ASN A 1 80 ? -0.264 -11.225 -18.093 1.00 77.31 80 ASN A C 1
ATOM 647 O O . ASN A 1 80 ? -0.155 -12.435 -17.913 1.00 77.31 80 ASN A O 1
ATOM 651 N N . GLY A 1 81 ? -0.837 -10.436 -17.182 1.00 77.12 81 GLY A N 1
ATOM 652 C CA . GLY A 1 81 ? -1.343 -10.943 -15.899 1.00 77.12 81 GLY A CA 1
ATOM 653 C C . GLY A 1 81 ? -0.388 -10.731 -14.722 1.00 77.12 81 GLY A C 1
ATOM 654 O O . GLY A 1 81 ? -0.782 -10.938 -13.579 1.00 77.12 81 GLY A O 1
ATOM 655 N N . ILE A 1 82 ? 0.846 -10.297 -14.988 1.00 84.94 82 ILE A N 1
ATOM 656 C CA . ILE A 1 82 ? 1.861 -10.041 -13.967 1.00 84.94 82 ILE A CA 1
ATOM 657 C C . ILE A 1 82 ? 1.956 -8.540 -13.713 1.00 84.94 82 ILE A C 1
ATOM 659 O O . ILE A 1 82 ? 2.202 -7.761 -14.635 1.00 84.94 82 ILE A O 1
ATOM 663 N N . TYR A 1 83 ? 1.801 -8.142 -12.452 1.00 91.81 83 TYR A N 1
ATOM 664 C CA . TYR A 1 83 ? 2.089 -6.787 -11.993 1.00 91.81 83 TYR A CA 1
ATOM 665 C C . TYR A 1 83 ? 3.558 -6.715 -11.534 1.00 91.81 83 TYR A C 1
ATOM 667 O O . TYR A 1 83 ? 3.891 -7.292 -10.497 1.00 91.81 83 TYR A O 1
ATOM 675 N N . PRO A 1 84 ? 4.470 -6.093 -12.307 1.00 92.50 84 PRO A N 1
ATOM 676 C CA . PRO A 1 84 ? 5.912 -6.317 -12.177 1.00 92.50 84 PRO A CA 1
ATOM 677 C C . PRO A 1 84 ? 6.608 -5.352 -11.204 1.00 92.50 84 PRO A C 1
ATOM 679 O O . PRO A 1 84 ? 7.800 -5.100 -11.352 1.00 92.50 84 PRO A O 1
ATOM 682 N N . TYR A 1 85 ? 5.890 -4.779 -10.240 1.00 94.62 85 TYR A N 1
ATOM 683 C CA . TYR A 1 85 ? 6.446 -3.800 -9.300 1.00 94.62 85 TYR A CA 1
ATOM 684 C C . TYR A 1 85 ? 6.830 -4.441 -7.975 1.00 94.62 85 TYR A C 1
ATOM 686 O O . TYR A 1 85 ? 6.321 -5.500 -7.607 1.00 94.62 85 TYR A O 1
ATOM 694 N N . ILE A 1 86 ? 7.707 -3.761 -7.243 1.00 94.81 86 ILE A N 1
ATOM 695 C CA . ILE A 1 86 ? 8.070 -4.128 -5.876 1.00 94.81 86 ILE A CA 1
ATOM 696 C C . ILE A 1 86 ? 7.197 -3.326 -4.906 1.00 94.81 86 ILE A C 1
ATOM 698 O O . ILE A 1 86 ? 7.110 -2.099 -5.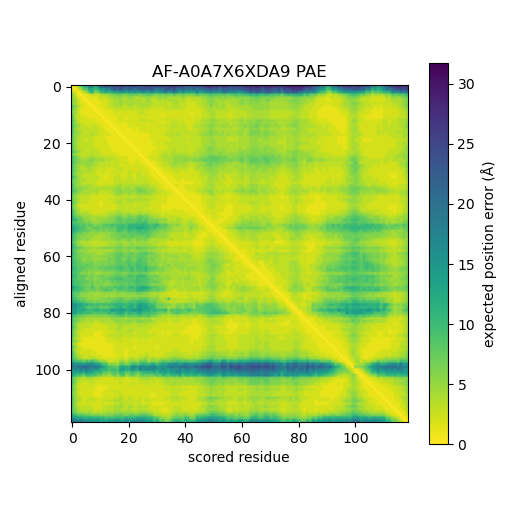001 1.00 94.81 86 ILE A O 1
ATOM 702 N N . ALA A 1 87 ? 6.529 -4.025 -3.988 1.00 95.81 87 ALA A N 1
ATOM 703 C CA . ALA A 1 87 ? 5.773 -3.389 -2.916 1.00 95.81 87 ALA A CA 1
ATOM 704 C C . ALA A 1 87 ? 6.720 -2.802 -1.863 1.00 95.81 87 ALA A C 1
ATOM 706 O O . ALA A 1 87 ? 7.759 -3.391 -1.574 1.00 95.81 87 ALA A O 1
ATOM 707 N N . ILE A 1 88 ? 6.333 -1.693 -1.232 1.00 96.25 88 ILE A N 1
ATOM 708 C CA . ILE A 1 88 ? 7.021 -1.225 -0.025 1.00 96.25 88 ILE A CA 1
ATOM 709 C C . ILE A 1 88 ? 6.815 -2.285 1.071 1.00 96.25 88 ILE A C 1
ATOM 711 O O . ILE A 1 88 ? 5.661 -2.588 1.393 1.00 96.25 88 ILE A O 1
ATOM 715 N N . PRO A 1 89 ? 7.887 -2.832 1.673 1.00 95.88 89 PRO A N 1
ATOM 716 C CA . PRO A 1 89 ? 7.799 -3.927 2.636 1.00 95.88 89 PRO A CA 1
ATOM 717 C C . PRO A 1 89 ? 7.424 -3.408 4.032 1.00 95.88 89 PRO A C 1
ATOM 719 O O . PRO A 1 89 ? 8.210 -3.476 4.981 1.00 95.88 89 PRO A O 1
ATOM 722 N N . TYR A 1 90 ? 6.225 -2.836 4.159 1.00 97.00 90 TYR A N 1
ATOM 723 C CA . TYR A 1 90 ? 5.688 -2.431 5.455 1.00 97.00 90 TYR A CA 1
ATOM 724 C C . TYR A 1 90 ? 5.587 -3.637 6.384 1.00 97.00 90 TYR A C 1
ATOM 726 O O . TYR A 1 90 ? 5.097 -4.694 6.004 1.00 97.00 90 TYR A O 1
ATOM 734 N N . GLN A 1 91 ? 6.027 -3.450 7.623 1.00 97.19 91 GLN A N 1
ATOM 735 C CA . GLN A 1 91 ? 5.977 -4.474 8.665 1.00 97.19 91 GLN A CA 1
ATOM 736 C C . GLN A 1 91 ? 4.738 -4.325 9.543 1.00 97.19 91 GLN A C 1
ATOM 738 O O . GLN A 1 91 ? 4.343 -5.267 10.226 1.00 97.19 91 GLN A O 1
ATOM 743 N N . PHE A 1 92 ? 4.131 -3.136 9.539 1.00 97.56 92 PHE A N 1
ATOM 744 C CA . PHE A 1 92 ? 2.963 -2.819 10.344 1.00 97.56 92 PHE A CA 1
ATOM 745 C C . PHE A 1 92 ? 1.952 -1.989 9.554 1.00 97.56 92 PHE A C 1
ATOM 747 O O . PHE A 1 92 ? 2.316 -1.189 8.685 1.00 97.56 92 PHE A O 1
ATOM 754 N N . LEU A 1 93 ? 0.681 -2.124 9.919 1.00 9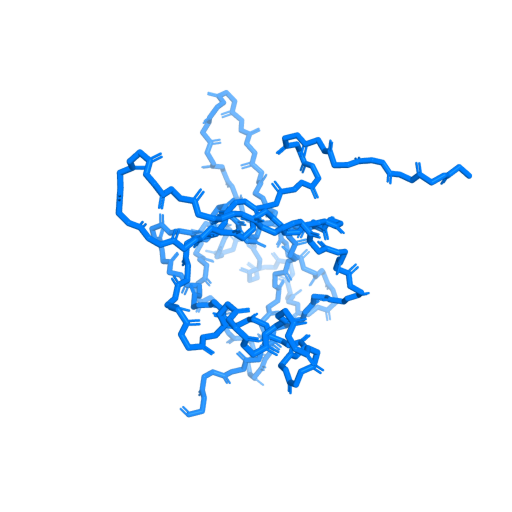6.75 93 LEU A N 1
ATOM 755 C CA . LEU A 1 93 ? -0.375 -1.187 9.546 1.00 96.75 93 LEU A CA 1
ATOM 756 C C . LEU A 1 93 ? -0.854 -0.467 10.805 1.00 96.75 93 LEU A C 1
ATOM 758 O O . LEU A 1 93 ? -1.168 -1.122 11.797 1.00 96.75 93 LEU A O 1
ATOM 762 N N . ASP A 1 94 ? -0.934 0.861 10.749 1.00 96.12 94 ASP A N 1
ATOM 763 C CA . ASP A 1 94 ? -1.638 1.683 11.737 1.00 96.12 94 ASP A CA 1
ATOM 764 C C . ASP A 1 94 ? -3.028 1.998 11.181 1.00 96.12 94 ASP A C 1
ATOM 766 O O . ASP A 1 94 ? -3.205 2.838 10.292 1.00 96.12 94 ASP A O 1
ATOM 770 N N . ILE A 1 95 ? -4.006 1.232 11.645 1.00 95.31 95 ILE A N 1
ATOM 771 C CA . ILE A 1 95 ? -5.374 1.253 11.154 1.00 95.31 95 ILE A CA 1
ATOM 772 C C . ILE A 1 95 ? -6.187 2.183 12.039 1.00 95.31 95 ILE A C 1
ATOM 774 O O . ILE A 1 95 ? -6.239 2.000 13.250 1.00 95.31 95 ILE A O 1
ATOM 778 N N . ALA A 1 96 ? -6.890 3.132 11.431 1.00 94.38 96 ALA A N 1
ATOM 779 C CA . ALA A 1 96 ? -7.779 4.045 12.129 1.00 94.38 96 ALA A CA 1
ATOM 780 C C . ALA A 1 96 ? -9.215 3.980 11.608 1.00 94.38 96 ALA A C 1
ATOM 782 O O . ALA A 1 96 ? -9.464 3.850 10.403 1.00 94.38 96 ALA A O 1
ATOM 783 N N . VAL A 1 97 ? -10.162 4.182 12.520 1.00 93.50 97 VAL A N 1
ATOM 784 C CA . VAL A 1 97 ? -11.587 4.319 12.217 1.00 93.50 97 VAL A CA 1
ATOM 785 C C . VAL A 1 97 ? -12.182 5.542 12.918 1.00 93.50 97 VAL A C 1
ATOM 787 O O . VAL A 1 97 ? -11.679 6.000 13.940 1.00 93.50 97 VAL A O 1
ATOM 790 N N . GLY A 1 98 ? -13.234 6.117 12.331 1.00 86.31 98 GLY A N 1
ATOM 791 C CA . GLY A 1 98 ? -13.943 7.273 12.879 1.00 86.31 98 GLY A CA 1
ATOM 792 C C . GLY A 1 98 ? -13.500 8.629 12.311 1.00 86.31 98 GLY A C 1
ATOM 793 O O . GLY A 1 98 ? -12.512 8.773 11.577 1.00 86.31 98 GLY A O 1
ATOM 794 N N . TYR A 1 99 ? -14.275 9.667 12.634 1.00 70.44 99 TYR A N 1
ATOM 795 C CA . TYR A 1 99 ? -14.064 11.034 12.154 1.00 70.44 99 TYR A CA 1
ATOM 796 C C . TYR A 1 99 ? -13.482 11.930 13.258 1.00 70.44 99 TYR A C 1
ATOM 798 O O . TYR A 1 99 ? -14.001 11.999 14.364 1.00 70.44 99 TYR A O 1
ATOM 806 N N . LYS A 1 100 ? -12.454 12.718 12.915 1.00 68.81 100 LYS A N 1
ATOM 807 C CA . LYS A 1 100 ? -11.832 13.748 13.774 1.00 68.81 100 LYS A CA 1
ATOM 808 C C . LYS A 1 100 ? -11.156 13.204 15.048 1.00 68.81 100 LYS A C 1
ATOM 810 O O . LYS A 1 100 ? -10.168 12.495 14.913 1.00 68.81 100 LYS A O 1
ATOM 815 N N . LYS A 1 101 ? -11.571 13.665 16.237 1.00 68.50 101 LYS A N 1
ATOM 816 C CA . LYS A 1 101 ? -10.821 13.549 17.503 1.00 68.50 101 LYS A CA 1
ATOM 817 C C . LYS A 1 101 ? -11.098 12.248 18.264 1.00 68.50 101 LYS A C 1
ATOM 819 O O . LYS A 1 101 ? -10.288 11.884 19.103 1.00 68.50 101 LYS A O 1
ATOM 824 N N . ASP A 1 102 ? -12.167 11.543 17.909 1.00 75.38 102 ASP A N 1
ATOM 825 C CA . ASP A 1 102 ? -12.583 10.286 18.537 1.00 75.38 102 ASP A CA 1
ATOM 826 C C . ASP A 1 102 ? -12.220 9.108 17.622 1.00 75.38 102 ASP A C 1
ATOM 828 O O . ASP A 1 102 ? -13.083 8.365 17.161 1.00 75.38 102 ASP A O 1
ATOM 832 N N . ARG A 1 103 ? -10.937 9.014 17.243 1.00 83.56 103 ARG A N 1
ATOM 833 C CA . ARG A 1 103 ? -10.448 7.900 16.424 1.00 83.56 103 ARG A CA 1
ATOM 834 C C . ARG A 1 103 ? -10.001 6.757 17.311 1.00 83.56 103 ARG A C 1
ATOM 836 O O . ARG A 1 103 ? -9.146 6.945 18.173 1.00 83.56 103 ARG A O 1
ATOM 843 N N . GLU A 1 104 ? -10.521 5.578 17.019 1.00 92.38 104 GLU A N 1
ATOM 844 C CA . GLU A 1 104 ? -9.938 4.331 17.488 1.00 92.38 104 GLU A CA 1
ATOM 845 C C . GLU A 1 104 ? -8.845 3.912 16.509 1.00 92.38 104 GLU A C 1
ATOM 847 O O . GLU A 1 104 ? -8.992 4.070 15.288 1.00 92.38 104 GLU A O 1
ATOM 852 N N . THR A 1 105 ? -7.733 3.419 17.049 1.00 93.94 105 THR A N 1
ATOM 853 C CA . THR A 1 105 ? -6.617 2.918 16.254 1.00 93.94 105 THR A CA 1
ATOM 854 C C . THR A 1 105 ? -6.198 1.528 16.699 1.00 93.94 105 THR A C 1
ATOM 856 O O . THR A 1 105 ? -6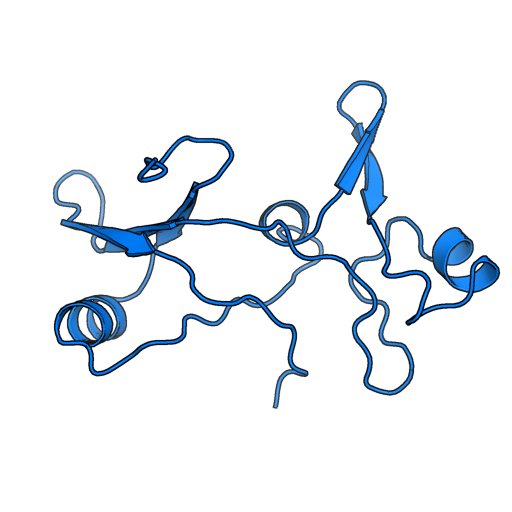.345 1.148 17.861 1.00 93.94 105 THR A O 1
ATOM 859 N N . LEU A 1 106 ? -5.672 0.767 15.749 1.00 94.44 106 LEU A N 1
ATOM 860 C CA . LEU A 1 106 ? -5.130 -0.563 15.954 1.00 94.44 106 LEU A CA 1
ATOM 861 C C . LEU A 1 106 ? -3.856 -0.693 15.127 1.00 94.44 106 LEU A C 1
ATOM 863 O O . LEU A 1 106 ? -3.872 -0.456 13.921 1.00 94.44 106 LEU A O 1
ATOM 867 N N . ILE A 1 107 ? -2.771 -1.122 15.769 1.00 95.62 107 ILE A N 1
ATOM 868 C CA . ILE A 1 107 ? -1.553 -1.510 15.061 1.00 95.62 107 ILE A CA 1
ATOM 869 C C . ILE A 1 107 ? -1.547 -3.026 14.898 1.00 95.62 107 ILE A C 1
ATOM 871 O O . ILE A 1 107 ? -1.637 -3.756 15.886 1.00 95.62 107 ILE A O 1
ATOM 875 N N . VAL A 1 108 ? -1.407 -3.488 13.658 1.00 95.00 108 VAL A N 1
ATOM 876 C CA . VAL A 1 108 ? -1.272 -4.912 13.321 1.00 95.00 108 VAL A CA 1
ATOM 877 C C . VAL A 1 108 ? 0.042 -5.165 12.594 1.00 95.00 108 VAL A C 1
ATOM 879 O O . VAL A 1 108 ? 0.516 -4.308 11.847 1.00 95.00 108 VAL A O 1
ATOM 882 N N . ALA A 1 109 ? 0.634 -6.337 12.816 1.00 95.88 109 ALA A N 1
ATOM 883 C CA . ALA A 1 109 ? 1.789 -6.790 12.050 1.00 95.88 109 ALA A CA 1
ATOM 884 C C . ALA A 1 109 ? 1.350 -7.280 10.664 1.00 95.88 109 ALA A C 1
ATOM 886 O O . ALA A 1 109 ? 0.285 -7.881 10.519 1.00 95.88 109 ALA A O 1
ATOM 887 N N . VAL A 1 110 ? 2.181 -7.024 9.659 1.00 96.19 110 VAL A N 1
ATOM 888 C CA . VAL A 1 110 ? 2.003 -7.522 8.294 1.00 96.19 110 VAL A CA 1
ATOM 889 C C . VAL A 1 110 ? 2.793 -8.815 8.147 1.00 96.19 110 VAL A C 1
ATOM 891 O O . VAL A 1 110 ? 3.995 -8.841 8.405 1.00 96.19 110 VAL A O 1
ATOM 894 N N . GLU A 1 111 ? 2.111 -9.885 7.741 1.00 95.62 111 GLU A N 1
ATOM 895 C CA . GLU A 1 111 ? 2.748 -11.180 7.475 1.00 95.62 111 GLU A CA 1
ATOM 896 C C . GLU A 1 111 ? 3.224 -11.301 6.023 1.00 95.62 111 GLU A C 1
ATOM 898 O O . GLU A 1 111 ? 4.289 -11.865 5.782 1.00 95.62 111 GLU A O 1
ATOM 903 N N . ASP A 1 112 ? 2.460 -10.762 5.067 1.00 96.19 112 ASP A N 1
ATOM 904 C CA . ASP A 1 112 ? 2.764 -10.835 3.636 1.00 96.19 112 ASP A CA 1
ATOM 905 C C . ASP A 1 112 ? 2.137 -9.666 2.856 1.00 96.19 112 ASP A C 1
ATOM 907 O O . ASP A 1 112 ? 1.144 -9.072 3.293 1.00 96.19 112 ASP A O 1
ATOM 911 N N . ILE A 1 113 ? 2.723 -9.340 1.700 1.00 95.56 113 ILE A N 1
ATOM 912 C CA . ILE A 1 113 ? 2.223 -8.343 0.746 1.00 95.56 113 ILE A CA 1
ATOM 913 C C . ILE A 1 113 ? 2.392 -8.887 -0.671 1.00 95.56 113 ILE A C 1
ATOM 915 O O . ILE A 1 113 ? 3.506 -9.112 -1.145 1.00 95.56 113 ILE A O 1
ATOM 919 N N . HIS A 1 114 ? 1.285 -8.988 -1.398 1.00 92.75 114 HIS A N 1
ATOM 920 C CA . HIS A 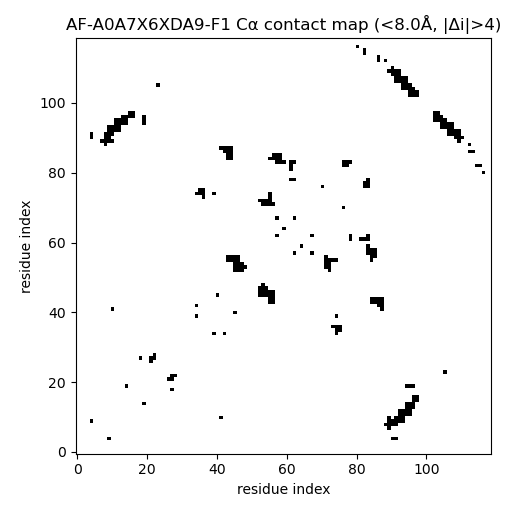1 114 ? 1.270 -9.424 -2.789 1.00 92.75 114 HIS A CA 1
ATOM 921 C C . HIS A 1 114 ? 0.289 -8.602 -3.627 1.00 92.75 114 HIS A C 1
ATOM 923 O O . HIS A 1 114 ? -0.538 -7.847 -3.115 1.00 92.75 114 HIS A O 1
ATOM 929 N N . PHE A 1 115 ? 0.395 -8.745 -4.947 1.00 92.00 115 PHE A N 1
ATOM 930 C CA . PHE A 1 115 ? -0.469 -8.065 -5.905 1.00 92.00 115 PHE A CA 1
ATOM 931 C C . PHE A 1 115 ? -1.423 -9.054 -6.560 1.00 92.00 115 PHE A C 1
ATOM 933 O O . PHE A 1 115 ? -1.014 -10.135 -6.982 1.00 92.00 115 PHE A O 1
ATOM 940 N N . GLU A 1 116 ? -2.681 -8.647 -6.707 1.00 88.50 116 GLU A N 1
ATOM 941 C CA . GLU A 1 116 ? -3.702 -9.412 -7.416 1.00 88.50 116 GLU A CA 1
ATOM 942 C C . GLU A 1 116 ? -4.383 -8.532 -8.478 1.00 88.50 116 GLU A C 1
ATOM 944 O O . GLU A 1 116 ? -4.575 -7.332 -8.249 1.00 88.50 116 GLU A O 1
ATOM 949 N N . PRO A 1 117 ? -4.764 -9.092 -9.641 1.00 81.81 117 PRO A N 1
ATOM 950 C CA . PRO A 1 117 ? -5.645 -8.403 -10.573 1.00 81.81 117 PRO A CA 1
ATOM 951 C C . PRO A 1 117 ? -6.993 -8.115 -9.907 1.00 81.81 117 PRO A C 1
ATOM 953 O O . PRO A 1 117 ? -7.542 -8.967 -9.205 1.00 81.81 117 PRO A O 1
ATOM 956 N N . MET A 1 118 ? -7.555 -6.934 -10.166 1.00 74.62 118 MET A N 1
ATOM 957 C CA . MET A 1 118 ? -8.920 -6.632 -9.738 1.00 74.62 118 MET A CA 1
ATOM 958 C C . MET A 1 118 ? -9.887 -7.572 -10.471 1.00 74.62 118 MET A C 1
ATOM 960 O O . MET A 1 118 ? -9.838 -7.664 -11.699 1.00 74.62 118 MET A O 1
ATOM 964 N N . ARG A 1 119 ? -10.704 -8.302 -9.707 1.00 61.59 119 ARG A N 1
ATOM 965 C CA . ARG A 1 119 ? -11.728 -9.214 -10.235 1.00 61.59 119 ARG A CA 1
ATOM 966 C C . ARG A 1 119 ? -12.957 -8.464 -10.731 1.00 61.59 119 ARG A C 1
ATOM 968 O O . ARG A 1 119 ? -13.275 -7.409 -10.137 1.00 61.59 119 ARG A O 1
#

Sequence (119 aa):
MSMTPTKENTLYLVIKQVYFDAILAGTMKQEFREIKSTTYEKFLETQKENGKIVGINFDESKISKEDAQKYACNPMVYNNGIYPYIAIPYQFLDIAVGYKKDRETLIVAVEDIHFEPMR

Secondary structure (DSSP, 8-state):
------TTTEEEEE--HHHHHHHHTTS---------TTTGGGTB-EEEETTEEEEE-B-TTTS-HHHHHHTTT-S---BTTB--BPBP--SEEEEEESSTT--EEEEEE----------

Mean predicted aligned error: 4.89 Å

Foldseek 3Di:
DDDDDDPQQEAEDEDEPVVVVCVVVVVDDDDDDDQDLVCVVSWFAFDDDPRDTPFTAFQCVQDPPVVCVVCRSPQPDDDPQDNGTDTRNRQWYWYWYDDDPPIDTDIDGDPDDDDGPDD

Radius of gyration: 16.37 Å; Cα contacts (8 Å, |Δi|>4): 156; chains: 1; bounding box: 34×28×41 Å

Solvent-accessible surface area (backbone atoms only — not comparable to full-atom values): 7681 Å² total; per-residue (Å²): 133,86,86,73,88,44,83,87,38,31,47,79,42,80,55,57,61,79,56,52,55,30,41,76,71,65,78,41,91,80,86,89,79,85,84,40,95,88,55,34,80,80,46,35,38,64,40,68,57,98,87,40,80,73,26,49,44,62,39,73,93,56,46,54,73,70,54,49,64,76,41,27,78,55,88,81,63,65,57,92,88,38,70,34,60,37,64,55,84,49,48,25,35,40,37,32,30,74,71,84,91,70,53,55,72,48,78,44,79,51,90,79,87,86,88,77,82,88,129

pLDDT: mean 90.04, std 8.23, range [43.16, 97.56]

Nearest PDB structures (foldseek):
  8iyj-assembly1_Q1  TM=3.740E-01  e=8.128E+00  Mus musculus